Protein AF-A0A0A0LFM0-F1 (afdb_monomer)

Nearest PDB structures (foldseek):
  2xhe-assembly1_B  TM=7.757E-01  e=1.753E-02  Monosiga brevicollis
  7q83-assembly1_B  TM=8.274E-01  e=1.127E-01  Saccharomyces cerevisiae S288C
  7q83-assembly2_D  TM=6.931E-01  e=7.176E-02  Saccharomyces cerevisiae S288C
  5m4y-assembly3_E  TM=7.136E-01  e=1.192E-01  Saccharomyces cerevisiae S288C
  4ilo-assembly1_A  TM=5.643E-01  e=1.888E+00  Chlamydia trachomatis L2/434/Bu

Organism: Cucumis sativus (NCBI:txid3659)

Structure (mmCIF, N/CA/C/O backbone):
data_AF-A0A0A0LFM0-F1
#
_entry.id   AF-A0A0A0LFM0-F1
#
loop_
_atom_site.group_PDB
_atom_site.id
_atom_site.type_symbol
_atom_site.label_atom_id
_atom_site.label_alt_id
_atom_site.label_comp_id
_atom_site.label_asym_id
_atom_site.label_entity_id
_atom_site.label_seq_id
_atom_site.pdbx_PDB_ins_code
_atom_site.Cartn_x
_atom_site.Cartn_y
_atom_site.Cartn_z
_atom_site.occupancy
_atom_site.B_iso_or_equiv
_atom_site.auth_seq_id
_atom_site.auth_comp_id
_atom_site.auth_asym_id
_atom_site.auth_atom_id
_atom_site.pdbx_PDB_model_num
ATOM 1 N N . MET A 1 1 ? 13.643 50.999 -49.365 1.00 42.22 1 MET A N 1
ATOM 2 C CA . MET A 1 1 ? 13.015 49.680 -49.579 1.00 42.22 1 MET A CA 1
ATOM 3 C C . MET A 1 1 ? 14.108 48.779 -50.116 1.00 42.22 1 MET A C 1
ATOM 5 O O . MET A 1 1 ? 14.482 48.946 -51.264 1.00 42.22 1 MET A O 1
ATOM 9 N N . ASN A 1 2 ? 14.693 47.956 -49.247 1.00 47.06 2 ASN A N 1
ATOM 10 C CA . ASN A 1 2 ? 15.692 46.949 -49.600 1.00 47.06 2 ASN A CA 1
ATOM 11 C C . ASN A 1 2 ? 15.084 45.608 -49.195 1.00 47.06 2 ASN A C 1
ATOM 13 O O . ASN A 1 2 ? 14.757 45.432 -48.020 1.00 47.06 2 ASN A O 1
ATOM 17 N N . ASP A 1 3 ? 14.871 44.726 -50.167 1.00 53.75 3 ASP A N 1
ATOM 18 C CA . ASP A 1 3 ? 14.243 43.429 -49.939 1.00 53.75 3 ASP A CA 1
ATOM 19 C C . ASP A 1 3 ? 15.184 42.503 -49.166 1.00 53.75 3 ASP A C 1
ATOM 21 O O . ASP A 1 3 ? 16.324 42.250 -49.552 1.00 53.75 3 ASP A O 1
ATOM 25 N N . LEU A 1 4 ? 14.675 42.024 -48.033 1.00 56.47 4 LEU A N 1
ATOM 26 C CA . LEU A 1 4 ? 15.399 41.337 -46.966 1.00 56.47 4 LEU A CA 1
ATOM 27 C C . LEU A 1 4 ? 15.105 39.828 -46.987 1.00 56.47 4 LEU A C 1
ATOM 29 O O . LEU A 1 4 ? 14.937 39.220 -45.937 1.00 56.47 4 LEU A O 1
ATOM 33 N N . LEU A 1 5 ? 14.951 39.232 -48.176 1.00 53.97 5 LEU A N 1
ATOM 34 C CA . LEU A 1 5 ? 14.498 37.838 -48.334 1.00 53.97 5 LEU A CA 1
ATOM 35 C C . LEU A 1 5 ? 15.181 37.077 -49.483 1.00 53.97 5 LEU A C 1
ATOM 37 O O . LEU A 1 5 ? 14.628 36.102 -49.985 1.00 53.97 5 LEU A O 1
ATOM 41 N N . SER A 1 6 ? 16.376 37.493 -49.904 1.00 55.78 6 SER A N 1
ATOM 42 C CA . SER A 1 6 ? 17.053 36.871 -51.054 1.00 55.78 6 SER A CA 1
ATOM 43 C C . SER A 1 6 ? 18.221 35.959 -50.699 1.00 55.78 6 SER A C 1
ATOM 45 O O . SER A 1 6 ? 18.961 35.587 -51.603 1.00 55.78 6 SER A O 1
ATOM 47 N N . ASP A 1 7 ? 18.399 35.557 -49.438 1.00 52.72 7 ASP A N 1
ATOM 48 C CA . ASP A 1 7 ? 19.465 34.607 -49.133 1.00 52.72 7 ASP A CA 1
ATOM 49 C C . ASP A 1 7 ? 19.058 33.514 -48.141 1.00 52.72 7 ASP A C 1
ATOM 51 O O . ASP A 1 7 ? 18.536 33.775 -47.058 1.00 52.72 7 ASP A O 1
ATOM 55 N N . SER A 1 8 ? 19.387 32.288 -48.552 1.00 52.75 8 SER A N 1
ATOM 56 C CA . SER A 1 8 ? 19.564 31.095 -47.728 1.00 52.75 8 SER A CA 1
ATOM 57 C C . SER A 1 8 ? 18.331 30.290 -47.324 1.00 52.75 8 SER A C 1
ATOM 59 O O . SER A 1 8 ? 18.086 30.118 -46.141 1.00 52.75 8 SER A O 1
ATOM 61 N N . PHE A 1 9 ? 17.676 29.638 -48.294 1.00 44.28 9 PHE A N 1
ATOM 62 C CA . PHE A 1 9 ? 17.245 28.236 -48.132 1.00 44.28 9 PHE A CA 1
ATOM 63 C C . PHE A 1 9 ? 17.274 27.508 -49.485 1.00 44.28 9 PHE A C 1
ATOM 65 O O . PHE A 1 9 ? 16.246 27.313 -50.133 1.00 44.28 9 PHE A O 1
ATOM 72 N N . GLU A 1 10 ? 18.455 27.056 -49.914 1.00 44.34 10 GLU A N 1
ATOM 73 C CA . GLU A 1 10 ? 18.537 25.996 -50.922 1.00 44.34 10 GLU A CA 1
ATOM 74 C C . GLU A 1 10 ? 18.019 24.685 -50.311 1.00 44.34 10 GLU A C 1
ATOM 76 O O . GLU A 1 10 ? 18.756 23.887 -49.728 1.00 44.34 10 GLU A O 1
ATOM 81 N N . ILE A 1 11 ? 16.717 24.441 -50.451 1.00 46.72 11 ILE A N 1
ATOM 82 C CA . ILE A 1 11 ? 16.145 23.109 -50.272 1.00 46.72 11 ILE A CA 1
ATOM 83 C C . ILE A 1 11 ? 16.615 22.275 -51.465 1.00 46.72 11 ILE A C 1
ATOM 85 O O . ILE A 1 11 ? 16.020 22.310 -52.545 1.00 46.72 11 ILE A O 1
ATOM 89 N N . ARG A 1 12 ? 17.685 21.496 -51.275 1.00 39.56 12 ARG A N 1
ATOM 90 C CA . ARG A 1 12 ? 18.053 20.423 -52.204 1.00 39.56 12 ARG A CA 1
ATOM 91 C C . ARG A 1 12 ? 16.935 19.378 -52.234 1.00 39.56 12 ARG A C 1
ATOM 93 O O . ARG A 1 12 ? 16.911 18.444 -51.438 1.00 39.56 12 ARG A O 1
ATOM 100 N N . ARG A 1 13 ? 16.000 19.536 -53.178 1.00 47.75 13 ARG A N 1
ATOM 101 C CA . ARG A 1 13 ? 15.068 18.483 -53.599 1.00 47.75 13 ARG A CA 1
ATOM 102 C C . ARG A 1 13 ? 15.856 17.373 -54.290 1.00 47.75 13 ARG A C 1
ATOM 104 O O . ARG A 1 13 ? 16.126 17.438 -55.483 1.00 47.75 13 ARG A O 1
ATOM 111 N N . GLY A 1 14 ? 16.182 16.341 -53.526 1.00 38.34 14 GLY A N 1
ATOM 112 C CA . GLY A 1 14 ? 16.531 15.020 -54.031 1.00 38.34 14 GLY A CA 1
ATOM 113 C C . GLY A 1 14 ? 15.730 13.986 -53.253 1.00 38.34 14 GLY A C 1
ATOM 114 O O . GLY A 1 14 ? 16.155 13.553 -52.190 1.00 38.34 14 GLY A O 1
ATOM 115 N N . GLN A 1 15 ? 14.545 13.634 -53.750 1.00 46.03 15 GLN A N 1
ATOM 116 C CA . GLN A 1 15 ? 13.784 12.478 -53.270 1.00 46.03 15 GLN A CA 1
ATOM 117 C C . GLN A 1 15 ? 14.347 11.227 -53.969 1.00 46.03 15 GLN A C 1
ATOM 119 O O . GLN A 1 15 ? 14.710 11.307 -55.144 1.00 46.03 15 GLN A O 1
ATOM 124 N N . PRO A 1 16 ? 14.390 10.067 -53.296 1.00 43.12 16 PRO A N 1
ATOM 125 C CA . PRO A 1 16 ? 13.293 9.146 -53.559 1.00 43.12 16 PRO A CA 1
ATOM 126 C C . PRO A 1 16 ? 12.770 8.426 -52.309 1.00 43.12 16 PRO A C 1
ATOM 128 O O . PRO A 1 16 ? 13.485 8.164 -51.350 1.00 43.12 16 PRO A O 1
ATOM 131 N N . SER A 1 17 ? 11.479 8.110 -52.389 1.00 50.00 17 SER A N 1
ATOM 132 C CA . SER A 1 17 ? 10.785 6.964 -51.802 1.00 50.00 17 SER A CA 1
ATOM 133 C C . SER A 1 17 ? 11.264 6.403 -50.465 1.00 50.00 17 SER A C 1
ATOM 135 O O . SER A 1 17 ? 12.188 5.601 -50.370 1.00 50.00 17 SER A O 1
ATOM 137 N N . GLY A 1 18 ? 10.457 6.682 -49.454 1.00 44.19 18 GLY A N 1
ATOM 138 C CA . GLY A 1 18 ? 10.363 5.877 -48.253 1.00 44.19 18 GLY A CA 1
ATOM 139 C C . GLY A 1 18 ? 9.440 6.598 -47.304 1.00 44.19 18 GLY A C 1
ATOM 140 O O . GLY A 1 18 ? 9.886 7.521 -46.630 1.00 44.19 18 GLY A O 1
ATOM 141 N N . GLY A 1 19 ? 8.160 6.222 -47.291 1.00 46.72 19 GLY A N 1
ATOM 142 C CA . GLY A 1 19 ? 7.226 6.643 -46.255 1.00 46.72 19 GLY A CA 1
ATOM 143 C C . GLY A 1 19 ? 7.754 6.167 -44.908 1.00 46.72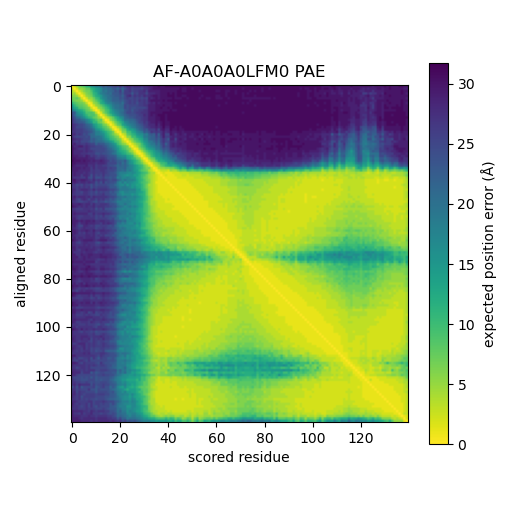 19 GLY A C 1
ATOM 144 O O . GLY A 1 19 ? 7.429 5.077 -44.453 1.00 46.72 19 GLY A O 1
ATOM 145 N N . ARG A 1 20 ? 8.643 6.952 -44.304 1.00 47.53 20 ARG A N 1
ATOM 146 C CA . ARG A 1 20 ? 8.952 6.844 -42.891 1.00 47.53 20 ARG A CA 1
ATOM 147 C C . ARG A 1 20 ? 7.870 7.638 -42.213 1.00 47.53 20 ARG A C 1
ATOM 149 O O . ARG A 1 20 ? 7.954 8.855 -42.089 1.00 47.53 20 ARG A O 1
ATOM 156 N N . ASP A 1 21 ? 6.819 6.906 -41.893 1.00 51.09 21 ASP A N 1
ATOM 157 C CA . ASP A 1 21 ? 5.872 7.318 -40.890 1.00 51.09 21 ASP A CA 1
ATOM 158 C C . ASP A 1 21 ? 6.663 7.738 -39.643 1.00 51.09 21 ASP A C 1
ATOM 160 O O . ASP A 1 21 ? 7.381 6.936 -39.045 1.00 51.09 21 ASP A O 1
ATOM 164 N N . ILE A 1 22 ? 6.611 9.029 -39.323 1.00 54.16 22 ILE A N 1
ATOM 165 C CA . ILE A 1 22 ? 7.256 9.592 -38.134 1.00 54.16 22 ILE A CA 1
ATOM 166 C C . ILE A 1 22 ? 6.541 9.083 -36.866 1.00 54.16 22 ILE A C 1
ATOM 168 O O . ILE A 1 22 ? 7.119 9.147 -35.781 1.00 54.16 22 ILE A O 1
ATOM 172 N N . GLU A 1 23 ? 5.335 8.507 -36.994 1.00 59.53 23 GLU A N 1
ATOM 173 C CA . GLU A 1 23 ? 4.622 7.845 -35.899 1.00 59.53 23 GLU A CA 1
ATOM 174 C C . GLU A 1 23 ? 5.169 6.440 -35.583 1.00 59.53 23 GLU A C 1
ATOM 176 O O . GLU A 1 23 ? 5.082 5.999 -34.433 1.00 59.53 23 GLU A O 1
ATOM 181 N N . LEU A 1 24 ? 5.826 5.758 -36.534 1.00 51.28 24 LEU A N 1
ATOM 182 C CA . LEU A 1 24 ? 6.567 4.522 -36.263 1.00 51.28 24 LEU A CA 1
ATOM 183 C C . LEU A 1 24 ? 8.008 4.853 -35.870 1.00 51.28 24 LEU A C 1
ATOM 185 O O . LEU A 1 24 ? 8.930 4.880 -36.690 1.00 51.28 24 LEU A O 1
ATOM 189 N N . GLY A 1 25 ? 8.198 5.088 -34.569 1.00 49.41 25 GLY A N 1
ATOM 190 C CA . GLY A 1 25 ? 9.514 5.199 -33.946 1.00 49.41 25 GLY A CA 1
ATOM 191 C C . GLY A 1 25 ? 10.465 4.128 -34.484 1.00 49.41 25 GLY A C 1
ATOM 192 O O . GLY A 1 25 ? 10.133 2.944 -34.497 1.00 49.41 25 GLY A O 1
ATOM 193 N N . ALA A 1 26 ? 11.621 4.580 -34.978 1.00 49.34 26 ALA A N 1
ATOM 194 C CA . ALA A 1 26 ? 12.621 3.770 -35.660 1.00 49.34 26 ALA A CA 1
ATOM 195 C C . ALA A 1 26 ? 12.772 2.382 -35.024 1.00 49.34 26 ALA A C 1
ATOM 197 O O . ALA A 1 26 ? 13.067 2.294 -33.834 1.00 49.34 26 ALA A O 1
ATOM 198 N N . ASN A 1 27 ? 12.571 1.342 -35.842 1.00 49.38 27 ASN A N 1
ATOM 199 C CA . ASN A 1 27 ? 12.743 -0.078 -35.537 1.00 49.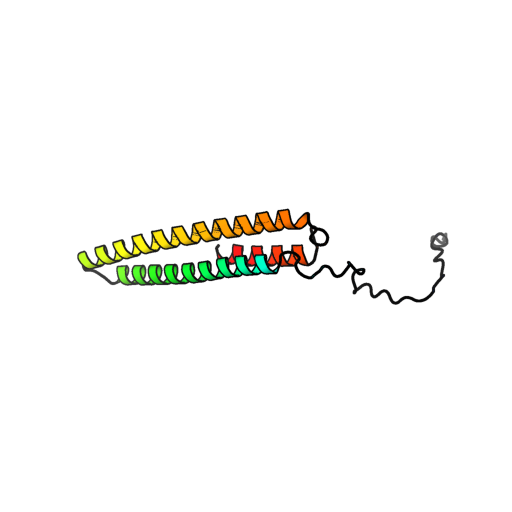38 27 ASN A CA 1
ATOM 200 C C . ASN A 1 27 ? 13.866 -0.328 -34.518 1.00 49.38 27 ASN A C 1
ATOM 202 O O . ASN A 1 27 ? 15.027 -0.527 -34.882 1.00 49.38 27 ASN A O 1
ATOM 206 N N . ALA A 1 28 ? 13.509 -0.342 -33.236 1.00 51.41 28 ALA A N 1
ATOM 207 C CA . ALA A 1 28 ? 14.313 -0.986 -32.221 1.00 51.41 28 ALA A CA 1
ATOM 208 C C . ALA A 1 28 ? 14.146 -2.494 -32.444 1.00 51.41 28 ALA A C 1
ATOM 210 O O . ALA A 1 28 ? 13.020 -2.944 -32.683 1.00 51.41 28 ALA A O 1
ATOM 211 N N . PRO A 1 29 ? 15.232 -3.282 -32.407 1.00 46.19 29 PRO A N 1
ATOM 212 C CA . PRO A 1 29 ? 15.129 -4.717 -32.580 1.00 46.19 29 PRO A CA 1
ATOM 213 C C . PRO A 1 29 ? 14.129 -5.257 -31.559 1.00 46.19 29 PRO A C 1
ATOM 215 O O . PRO A 1 29 ? 14.198 -4.945 -30.369 1.00 46.19 29 PRO A O 1
ATOM 218 N N . THR A 1 30 ? 13.180 -6.041 -32.060 1.00 50.25 30 THR A N 1
ATOM 219 C CA . THR A 1 30 ? 12.214 -6.849 -31.321 1.00 50.25 30 THR A CA 1
ATOM 220 C C . THR A 1 30 ? 12.940 -7.858 -30.427 1.00 50.25 30 THR A C 1
ATOM 222 O O . THR A 1 30 ? 12.939 -9.053 -30.679 1.00 50.25 30 THR A O 1
ATOM 225 N N . SER A 1 31 ? 13.536 -7.362 -29.347 1.00 48.66 31 SER A N 1
ATOM 226 C CA . SER A 1 31 ? 13.838 -8.104 -28.120 1.00 48.66 31 SER A CA 1
ATOM 227 C C . SER A 1 31 ? 12.909 -7.612 -27.006 1.00 48.66 31 SER A C 1
ATOM 229 O O . SER A 1 31 ? 13.290 -7.481 -25.848 1.00 48.66 31 SER A O 1
ATOM 231 N N . ALA A 1 32 ? 11.665 -7.293 -27.375 1.00 52.47 32 ALA A N 1
ATOM 232 C CA . ALA A 1 32 ? 10.628 -6.760 -26.495 1.00 52.47 32 ALA A CA 1
ATOM 233 C C . ALA A 1 32 ? 9.971 -7.828 -25.598 1.00 52.47 32 ALA A C 1
ATOM 235 O O . ALA A 1 32 ? 9.019 -7.513 -24.893 1.00 52.47 32 ALA A O 1
ATOM 236 N N . GLY A 1 33 ? 10.458 -9.074 -25.632 1.00 51.66 33 GLY A N 1
ATOM 237 C CA . GLY A 1 33 ? 9.786 -10.216 -25.012 1.00 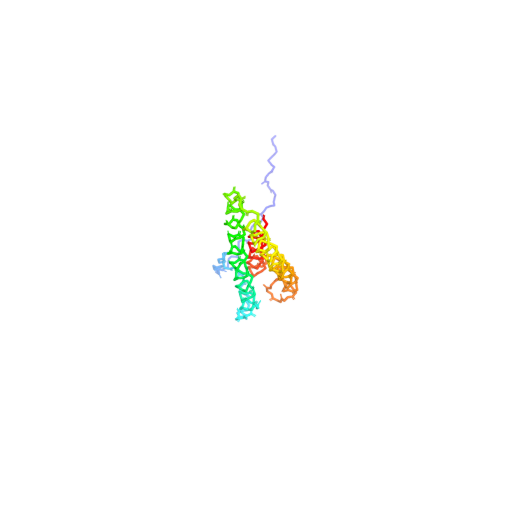51.66 33 GLY A CA 1
ATOM 238 C C . GLY A 1 33 ? 9.672 -10.133 -23.492 1.00 51.66 33 GLY A C 1
ATOM 239 O O . GLY A 1 33 ? 8.651 -10.538 -22.953 1.00 51.66 33 GLY A O 1
ATOM 240 N N . ASP A 1 34 ? 10.661 -9.562 -22.799 1.00 62.22 34 ASP A N 1
ATOM 241 C CA . ASP A 1 34 ? 10.538 -9.327 -21.360 1.00 62.22 34 ASP A CA 1
ATOM 242 C C . ASP A 1 34 ? 11.507 -8.241 -20.873 1.00 62.22 34 ASP A C 1
ATOM 244 O O . ASP A 1 34 ? 12.592 -8.504 -20.361 1.00 62.22 34 ASP A O 1
ATOM 248 N N . GLN A 1 35 ? 11.114 -6.971 -21.000 1.00 68.62 35 GLN A N 1
ATOM 249 C CA . GLN A 1 35 ? 11.826 -5.844 -20.372 1.00 68.62 35 GLN A CA 1
ATOM 250 C C . GLN A 1 35 ? 11.634 -5.816 -18.834 1.00 68.62 35 GLN A C 1
ATOM 252 O O . GLN A 1 35 ? 11.690 -4.759 -18.205 1.00 68.62 35 GLN A O 1
ATOM 257 N N . GLY A 1 36 ? 11.380 -6.974 -18.212 1.00 76.06 36 GLY A N 1
ATOM 258 C 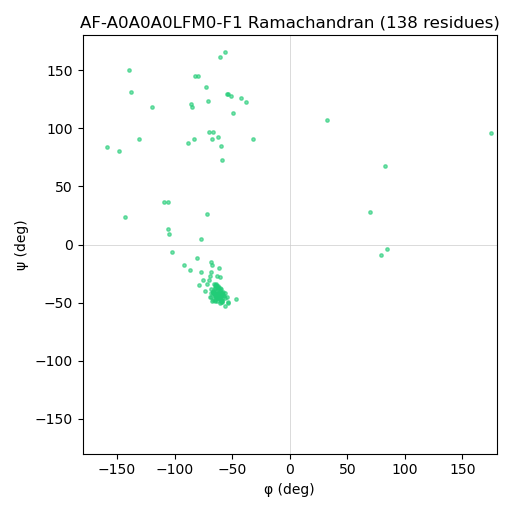CA . GLY A 1 36 ? 11.061 -7.121 -16.795 1.00 76.06 36 GLY A CA 1
ATOM 259 C C . GLY A 1 36 ? 9.685 -6.565 -16.431 1.00 76.06 36 GLY A C 1
ATOM 260 O O . GLY A 1 36 ? 9.496 -6.095 -15.306 1.00 76.06 36 GLY A O 1
ATOM 261 N N . MET A 1 37 ? 8.745 -6.550 -17.383 1.00 87.25 37 MET A N 1
ATOM 262 C CA . MET A 1 37 ? 7.376 -6.075 -17.142 1.00 87.25 37 MET A CA 1
ATOM 263 C C . MET A 1 37 ? 6.533 -7.125 -16.425 1.00 87.25 37 MET A C 1
ATOM 265 O O . MET A 1 37 ? 5.732 -6.766 -15.568 1.00 87.25 37 MET A O 1
ATOM 269 N N . GLY A 1 38 ? 6.742 -8.414 -16.712 1.00 89.25 38 GLY A N 1
ATOM 270 C CA . GLY A 1 38 ? 6.000 -9.482 -16.042 1.00 89.25 38 GLY A CA 1
ATOM 271 C C . GLY A 1 38 ? 6.205 -9.455 -14.526 1.00 89.25 38 GLY A C 1
ATOM 272 O O . GLY A 1 38 ? 5.242 -9.428 -13.762 1.00 89.25 38 GLY A O 1
ATOM 273 N N . ASP A 1 39 ? 7.459 -9.385 -14.082 1.00 90.06 39 ASP A N 1
ATOM 274 C CA . ASP A 1 39 ? 7.779 -9.333 -12.651 1.00 90.06 39 ASP A CA 1
ATOM 275 C C . ASP A 1 39 ? 7.388 -8.004 -12.000 1.00 90.06 39 ASP A C 1
ATOM 277 O O . ASP A 1 39 ? 6.992 -7.984 -10.835 1.00 90.06 39 ASP A O 1
ATOM 281 N N . PHE A 1 40 ? 7.425 -6.906 -12.758 1.00 92.94 40 PHE A N 1
ATOM 282 C CA . PHE A 1 40 ? 6.897 -5.622 -12.304 1.00 92.94 40 PHE A CA 1
ATOM 283 C C . PHE A 1 40 ? 5.404 -5.712 -11.986 1.00 92.94 40 PHE A C 1
ATOM 285 O O . PHE A 1 40 ? 4.995 -5.352 -10.885 1.00 92.94 40 PHE A O 1
ATOM 292 N N . PHE A 1 41 ? 4.596 -6.257 -12.901 1.00 93.94 41 PHE A N 1
ATOM 293 C CA . PHE A 1 41 ? 3.157 -6.392 -12.676 1.00 93.94 41 PHE A CA 1
ATOM 294 C C . PHE A 1 41 ? 2.824 -7.352 -11.535 1.00 93.94 41 PHE A C 1
ATOM 296 O O . PHE A 1 41 ? 1.898 -7.075 -10.779 1.00 93.94 41 PHE A O 1
ATOM 303 N N . LYS A 1 42 ? 3.600 -8.425 -11.333 1.00 94.88 42 LYS A N 1
ATOM 304 C CA . LYS A 1 42 ? 3.432 -9.294 -10.154 1.00 94.88 42 LYS A CA 1
ATOM 305 C C . LYS A 1 42 ? 3.621 -8.521 -8.846 1.00 94.88 42 LYS A C 1
ATOM 307 O O . LYS A 1 42 ? 2.821 -8.677 -7.929 1.00 94.88 42 LYS A O 1
ATOM 312 N N . LYS A 1 43 ? 4.650 -7.669 -8.762 1.00 94.31 43 LYS A N 1
ATOM 313 C CA . LYS A 1 43 ? 4.901 -6.832 -7.576 1.00 94.31 43 LYS A CA 1
ATOM 314 C C . LYS A 1 43 ? 3.807 -5.787 -7.372 1.00 94.31 43 LYS A C 1
ATOM 316 O O . LYS A 1 43 ? 3.369 -5.585 -6.246 1.00 94.31 43 LYS A O 1
ATOM 321 N N . VAL A 1 44 ? 3.334 -5.164 -8.452 1.00 95.06 44 VAL A N 1
ATOM 322 C CA . VAL A 1 44 ? 2.198 -4.228 -8.412 1.00 95.06 44 VAL A CA 1
ATOM 323 C C . VAL A 1 44 ? 0.942 -4.923 -7.880 1.00 95.06 44 VAL A C 1
ATOM 325 O O . VAL A 1 44 ? 0.338 -4.425 -6.938 1.00 95.06 44 VAL A O 1
ATOM 328 N N . GLN A 1 45 ? 0.605 -6.111 -8.386 1.00 95.50 45 GLN A N 1
ATOM 329 C CA . GLN A 1 45 ? -0.542 -6.884 -7.897 1.00 95.50 45 GLN A CA 1
ATOM 330 C C . GLN A 1 45 ? -0.397 -7.297 -6.426 1.00 95.50 45 GLN A C 1
ATOM 332 O O . GLN A 1 45 ? -1.380 -7.331 -5.686 1.00 95.50 45 GLN A O 1
ATOM 337 N N . GLU A 1 46 ? 0.818 -7.614 -5.973 1.00 95.19 46 GLU A N 1
ATOM 338 C CA . GLU A 1 46 ? 1.076 -7.888 -4.558 1.00 95.19 46 GLU A CA 1
ATOM 339 C C . GLU A 1 46 ? 0.808 -6.650 -3.689 1.00 95.19 46 GLU A C 1
ATOM 341 O O . GLU A 1 46 ? 0.140 -6.765 -2.661 1.00 95.19 46 GLU A O 1
ATOM 346 N N . ILE A 1 47 ? 1.266 -5.471 -4.121 1.00 95.12 47 ILE A N 1
ATOM 347 C CA . ILE A 1 47 ? 1.001 -4.179 -3.468 1.00 95.12 47 ILE A CA 1
ATOM 348 C C . ILE A 1 47 ? -0.507 -3.899 -3.424 1.00 95.12 47 ILE A C 1
ATOM 350 O O . ILE A 1 47 ? -1.041 -3.627 -2.350 1.00 95.12 47 ILE A O 1
ATOM 354 N N . GLU A 1 48 ? -1.210 -4.040 -4.548 1.00 94.56 48 GLU A N 1
ATOM 355 C CA . GLU A 1 48 ? -2.663 -3.837 -4.636 1.00 94.56 48 GLU A CA 1
ATOM 356 C C . GLU A 1 48 ? -3.428 -4.773 -3.692 1.00 94.56 48 GLU A C 1
ATOM 358 O O . GLU A 1 48 ? -4.302 -4.333 -2.947 1.00 94.56 48 GLU A O 1
ATOM 363 N N . LYS A 1 49 ? -3.043 -6.051 -3.622 1.00 95.50 49 LYS A N 1
ATOM 364 C CA . LYS A 1 49 ? -3.652 -7.016 -2.697 1.00 95.50 49 LYS A CA 1
ATOM 365 C C . LYS A 1 49 ? -3.454 -6.625 -1.230 1.00 95.50 49 LYS A C 1
ATOM 367 O O . LYS A 1 49 ? -4.344 -6.843 -0.403 1.00 95.50 49 LYS A O 1
ATOM 372 N N . GLN A 1 50 ? -2.290 -6.082 -0.876 1.00 94.31 50 GLN A N 1
ATOM 373 C CA . GLN A 1 50 ? -2.061 -5.583 0.481 1.00 94.31 50 GLN A CA 1
ATOM 374 C C . GLN A 1 50 ? -2.835 -4.290 0.754 1.00 94.31 50 GLN A C 1
ATOM 376 O O . GLN A 1 50 ? -3.333 -4.132 1.867 1.00 94.31 50 GLN A O 1
ATOM 381 N N . ASN A 1 51 ? -3.013 -3.419 -0.243 1.00 92.94 51 ASN A N 1
ATOM 382 C CA . ASN A 1 51 ? -3.881 -2.243 -0.133 1.00 92.94 51 ASN A CA 1
ATOM 383 C C . ASN A 1 51 ? -5.339 -2.644 0.111 1.00 92.94 51 ASN A C 1
ATOM 385 O O . ASN A 1 51 ? -5.961 -2.146 1.043 1.00 92.94 51 ASN A O 1
ATOM 389 N N . GLU A 1 52 ? -5.865 -3.635 -0.614 1.00 93.81 52 GLU A N 1
ATOM 390 C CA . GLU A 1 52 ? -7.205 -4.162 -0.332 1.00 93.81 52 GLU A CA 1
ATOM 391 C C . GLU A 1 52 ? -7.325 -4.720 1.092 1.00 93.81 52 GLU A C 1
ATOM 393 O O . GLU A 1 52 ? -8.367 -4.591 1.743 1.00 93.81 52 GLU A O 1
ATOM 398 N N . LYS A 1 53 ? -6.272 -5.378 1.593 1.00 94.00 53 LYS A N 1
ATOM 399 C CA . LYS A 1 53 ? -6.236 -5.855 2.980 1.00 94.00 53 LYS A CA 1
ATOM 400 C C . LYS A 1 53 ? -6.262 -4.675 3.957 1.00 94.00 53 LYS A C 1
ATOM 402 O O . LYS A 1 53 ? -7.000 -4.736 4.942 1.00 94.00 53 LYS A O 1
ATOM 407 N N . LEU A 1 54 ? -5.482 -3.630 3.686 1.00 93.75 54 LEU A N 1
ATOM 408 C CA . LEU A 1 54 ? -5.424 -2.411 4.486 1.00 93.75 54 LEU A CA 1
ATOM 409 C C . LEU A 1 54 ? -6.802 -1.740 4.563 1.00 93.75 54 LEU A C 1
ATOM 411 O O . LEU A 1 54 ? -7.281 -1.484 5.665 1.00 93.75 54 LEU A O 1
ATOM 415 N N . ASP A 1 55 ? -7.492 -1.580 3.432 1.00 92.88 55 ASP A N 1
ATOM 416 C CA . ASP A 1 55 ? -8.843 -1.008 3.367 1.00 92.88 55 ASP A CA 1
ATOM 417 C C . ASP A 1 55 ? -9.850 -1.786 4.220 1.00 92.88 55 ASP A C 1
ATOM 419 O O . ASP A 1 55 ? -10.685 -1.203 4.916 1.00 92.88 55 ASP A O 1
ATOM 423 N N . ARG A 1 56 ? -9.776 -3.122 4.203 1.00 94.06 56 ARG A N 1
ATOM 424 C CA . ARG A 1 56 ? -10.650 -3.972 5.027 1.00 94.06 56 ARG A CA 1
ATOM 425 C C . ARG A 1 56 ? -10.368 -3.805 6.517 1.00 94.06 56 ARG A C 1
ATOM 427 O O . ARG A 1 56 ? -11.311 -3.809 7.305 1.00 94.06 56 ARG A O 1
ATOM 434 N N . LEU A 1 57 ? -9.099 -3.691 6.912 1.00 93.38 57 LEU A N 1
ATOM 435 C CA . LEU A 1 57 ? -8.723 -3.457 8.309 1.00 93.38 57 LEU A CA 1
ATOM 436 C C . LEU A 1 57 ? -9.172 -2.070 8.777 1.00 93.38 57 LEU A C 1
ATOM 438 O O . LEU A 1 57 ? -9.730 -1.948 9.864 1.00 93.38 57 LEU A O 1
ATOM 442 N N . LEU A 1 58 ? -9.006 -1.047 7.935 1.00 92.69 58 LEU A N 1
ATOM 443 C CA . LEU A 1 58 ? -9.455 0.313 8.228 1.00 92.69 58 LEU A CA 1
ATOM 444 C C . LEU A 1 58 ? -10.972 0.384 8.417 1.00 92.69 58 LEU A C 1
ATOM 446 O O . LEU A 1 58 ? -11.425 0.979 9.391 1.00 92.69 58 LEU A O 1
ATOM 450 N N . ARG A 1 59 ? -11.758 -0.283 7.559 1.00 94.06 59 ARG A N 1
ATOM 451 C CA . ARG A 1 59 ? -13.221 -0.367 7.732 1.00 94.06 59 ARG A CA 1
ATOM 452 C C . ARG A 1 59 ? -13.605 -1.042 9.048 1.00 94.06 59 ARG A C 1
ATOM 454 O O . ARG A 1 59 ? -14.392 -0.489 9.801 1.00 94.06 59 ARG A O 1
ATOM 461 N N . LYS A 1 60 ? -12.986 -2.178 9.391 1.00 92.50 60 LYS A N 1
ATOM 462 C CA . LYS A 1 60 ? -13.238 -2.863 10.677 1.00 92.50 60 LYS A CA 1
ATOM 463 C C . LYS A 1 60 ? -12.898 -1.998 11.892 1.00 92.50 60 LYS A C 1
ATOM 465 O O . LYS A 1 60 ? -13.615 -2.031 12.894 1.00 92.50 60 LYS A O 1
ATOM 470 N N . LEU A 1 61 ? -11.806 -1.239 11.806 1.00 93.38 61 LEU A N 1
ATOM 471 C CA . LEU A 1 61 ? -11.400 -0.309 12.853 1.00 93.38 61 LEU A CA 1
ATOM 472 C C . LEU A 1 61 ? -12.410 0.840 12.991 1.00 93.38 61 LEU A C 1
ATOM 474 O O . LEU A 1 61 ? -12.764 1.200 14.112 1.00 93.38 61 LEU A O 1
ATOM 478 N N . GLN A 1 62 ? -12.905 1.378 11.871 1.00 93.38 62 GLN A N 1
ATOM 479 C CA . GLN A 1 62 ? -13.965 2.392 11.849 1.00 93.38 62 GLN A CA 1
ATOM 480 C C . GLN A 1 62 ? -15.270 1.863 12.456 1.00 93.38 62 GLN A C 1
ATOM 482 O O . GLN A 1 62 ? -15.838 2.527 13.321 1.00 93.38 62 GLN A O 1
ATOM 487 N N . ASP A 1 63 ? -15.693 0.654 12.085 1.00 92.38 63 ASP A N 1
ATOM 488 C CA . ASP A 1 63 ? -16.890 0.007 12.633 1.00 92.38 63 ASP A CA 1
ATOM 489 C C . ASP A 1 63 ? -16.764 -0.196 14.152 1.00 92.38 63 ASP A C 1
ATOM 491 O O . ASP A 1 63 ? -17.671 0.144 14.911 1.00 92.38 63 ASP A O 1
ATOM 495 N N . SER A 1 64 ? -15.606 -0.685 14.615 1.00 90.50 64 SER A N 1
ATOM 496 C CA . SER A 1 64 ? -15.329 -0.884 16.046 1.00 90.50 64 SER A CA 1
ATOM 497 C C . SER A 1 64 ? -15.303 0.441 16.816 1.00 90.50 64 SER A C 1
ATOM 499 O O . SER A 1 64 ? -15.768 0.519 17.953 1.00 90.50 64 SER A O 1
ATOM 501 N N . HIS A 1 65 ? -14.780 1.503 16.203 1.00 91.00 65 HIS A N 1
ATOM 502 C CA . HIS A 1 65 ? -14.805 2.840 16.785 1.00 91.00 65 HIS A CA 1
ATOM 503 C C . HIS A 1 65 ? -16.235 3.381 16.893 1.00 91.00 65 HIS A C 1
ATOM 505 O O . HIS A 1 65 ? -16.586 3.958 17.922 1.00 91.00 65 HIS A O 1
ATOM 511 N N . GLU A 1 66 ? -17.076 3.174 15.881 1.00 91.62 66 GLU A N 1
ATOM 512 C CA . GLU A 1 66 ? -18.477 3.594 15.933 1.00 91.62 66 GLU A CA 1
ATOM 513 C C . GLU A 1 66 ? -19.265 2.804 16.990 1.00 91.62 66 GLU A C 1
ATOM 515 O O . GLU A 1 66 ? -19.990 3.397 17.787 1.00 91.62 66 GLU A O 1
ATOM 520 N N . GLU A 1 67 ? -19.034 1.489 17.098 1.00 88.31 67 GLU A N 1
ATOM 521 C CA . GLU A 1 67 ? -19.582 0.652 18.175 1.00 88.31 67 GLU A CA 1
ATOM 522 C C . GLU A 1 67 ? -19.182 1.194 19.558 1.00 88.31 67 GLU A C 1
ATOM 524 O O . GLU A 1 67 ? -20.014 1.288 20.466 1.00 88.31 67 GLU A O 1
ATOM 529 N N . SER A 1 68 ? -17.926 1.629 19.714 1.00 88.50 68 SER A N 1
ATOM 530 C CA . SER A 1 68 ? -17.423 2.175 20.980 1.00 88.50 68 SER A CA 1
ATOM 531 C C . SER A 1 68 ? -18.177 3.423 21.456 1.00 88.50 68 SER A C 1
ATOM 533 O O . SER A 1 68 ? -18.273 3.641 22.664 1.00 88.50 68 SER A O 1
ATOM 535 N N . LYS A 1 69 ? -18.750 4.215 20.536 1.00 89.50 69 LYS A N 1
ATOM 536 C CA . LYS A 1 69 ? -19.526 5.422 20.867 1.00 89.50 69 LYS A CA 1
ATOM 537 C C . LYS A 1 69 ? -20.914 5.098 21.418 1.00 89.50 69 LYS A C 1
ATOM 539 O O . LYS A 1 69 ? -21.443 5.867 22.215 1.00 89.50 69 LYS A O 1
ATOM 544 N N . ALA A 1 70 ? -21.508 3.983 20.994 1.00 86.88 70 ALA A N 1
ATOM 545 C CA . ALA A 1 70 ? -22.848 3.568 21.412 1.00 86.88 70 ALA A CA 1
ATOM 546 C C . ALA A 1 70 ? -22.842 2.752 22.720 1.00 86.88 70 ALA A C 1
ATOM 548 O O . ALA A 1 70 ? -23.855 2.666 23.418 1.00 86.88 70 ALA A O 1
ATOM 549 N N . VAL A 1 71 ? -21.710 2.136 23.068 1.00 86.31 71 VAL A N 1
ATOM 550 C CA . VAL A 1 71 ? -21.592 1.255 24.233 1.00 86.31 71 VAL A CA 1
ATOM 551 C C . VAL A 1 71 ? -21.296 2.045 25.510 1.00 86.31 71 VAL A C 1
ATOM 553 O O . VAL A 1 71 ? -20.252 2.667 25.654 1.00 86.31 71 VAL A O 1
ATOM 556 N N . THR A 1 72 ? -22.180 1.927 26.503 1.00 84.75 72 THR A N 1
ATOM 557 C CA . THR A 1 72 ? -22.042 2.576 27.824 1.00 84.75 72 THR A CA 1
ATOM 558 C C . THR A 1 72 ? -21.566 1.630 28.932 1.00 84.75 72 THR A C 1
ATOM 560 O O . THR A 1 72 ? -21.285 2.053 30.053 1.00 84.75 72 THR A O 1
ATOM 563 N N . LYS A 1 73 ? -21.460 0.323 28.646 1.00 91.50 73 LYS A N 1
ATOM 564 C CA . LYS A 1 73 ? -21.014 -0.687 29.617 1.00 91.50 73 LYS A CA 1
ATOM 565 C C . LYS A 1 73 ? -19.486 -0.773 29.643 1.00 91.50 73 LYS A C 1
ATOM 567 O O . LYS A 1 73 ? -18.874 -1.215 28.673 1.00 91.50 73 LYS A O 1
ATOM 572 N N . ALA A 1 74 ? -18.885 -0.474 30.795 1.00 87.25 74 ALA A N 1
ATOM 573 C CA . ALA A 1 74 ? -17.435 -0.524 31.018 1.00 87.25 74 ALA A CA 1
ATOM 574 C C . ALA A 1 74 ? -16.714 -1.803 30.514 1.00 87.25 74 ALA A C 1
ATOM 576 O O . ALA A 1 74 ? -15.691 -1.667 29.838 1.00 87.25 74 ALA A O 1
ATOM 577 N N . PRO A 1 75 ? -17.199 -3.043 30.766 1.00 88.25 75 PRO A N 1
ATOM 578 C CA . PRO A 1 75 ? -16.518 -4.241 30.261 1.00 88.25 75 PRO A CA 1
ATOM 579 C C . PRO A 1 75 ? -16.540 -4.342 28.729 1.00 88.25 75 PRO A C 1
ATOM 581 O O . PRO A 1 75 ? -15.564 -4.792 28.132 1.00 88.25 75 PRO A O 1
ATOM 584 N N . ALA A 1 76 ? -17.616 -3.881 28.089 1.00 86.00 76 ALA A N 1
ATOM 585 C CA . ALA A 1 76 ? -17.741 -3.889 26.636 1.00 86.00 76 ALA A CA 1
ATOM 586 C C . ALA A 1 76 ? -16.850 -2.811 25.990 1.00 86.00 76 ALA A C 1
ATOM 588 O O . ALA A 1 76 ? -16.147 -3.112 25.030 1.00 86.00 76 ALA A O 1
ATOM 589 N N . MET A 1 77 ? -16.753 -1.611 26.581 1.00 88.94 77 MET A N 1
ATOM 590 C CA . MET A 1 77 ? -15.802 -0.582 26.126 1.00 88.94 77 MET A CA 1
ATOM 591 C C . MET A 1 77 ? -14.348 -1.075 26.181 1.00 88.94 77 MET A C 1
ATOM 593 O O . MET A 1 77 ? -13.577 -0.846 25.250 1.00 88.94 77 MET A O 1
ATOM 597 N N . LYS A 1 78 ? -13.964 -1.798 27.247 1.00 90.69 78 LYS A N 1
ATOM 598 C CA . LYS A 1 78 ? -12.617 -2.381 27.367 1.00 90.69 78 LYS A CA 1
ATOM 599 C C . LYS A 1 78 ? -12.347 -3.428 26.281 1.00 90.69 78 LYS A C 1
ATOM 601 O O . LYS A 1 78 ? -11.257 -3.435 25.715 1.00 90.69 78 LYS A O 1
ATOM 606 N N . ALA A 1 79 ? -13.321 -4.288 25.984 1.00 90.75 79 ALA A N 1
ATOM 607 C CA . ALA A 1 79 ? -13.196 -5.297 24.933 1.00 90.75 79 ALA A CA 1
ATOM 608 C C . ALA A 1 79 ? -13.052 -4.662 23.538 1.00 90.75 79 ALA A C 1
ATOM 610 O O . ALA A 1 79 ? -12.191 -5.081 22.764 1.00 90.75 79 ALA A O 1
ATOM 611 N N . ILE A 1 80 ? -13.837 -3.620 23.243 1.00 89.81 80 ILE A N 1
ATOM 612 C CA . ILE A 1 80 ? -13.749 -2.873 21.981 1.00 89.81 80 ILE A CA 1
ATOM 613 C C . ILE A 1 80 ? -12.384 -2.194 21.855 1.00 89.81 80 ILE A C 1
ATOM 615 O O . ILE A 1 80 ? -11.718 -2.357 20.836 1.00 89.81 80 ILE A O 1
ATOM 619 N N . LYS A 1 81 ? -11.904 -1.528 22.914 1.00 90.88 81 LYS A N 1
ATOM 620 C CA . LYS A 1 81 ? -10.572 -0.907 22.926 1.00 90.88 81 LYS A CA 1
ATOM 621 C C . LYS A 1 81 ? -9.463 -1.918 22.611 1.00 90.88 81 LYS A C 1
ATOM 623 O O . LYS A 1 81 ? -8.616 -1.648 21.769 1.00 90.88 81 LYS A O 1
ATOM 628 N N . GLN A 1 82 ? -9.497 -3.099 23.230 1.00 92.81 82 GLN A N 1
ATOM 629 C CA . GLN A 1 82 ? -8.513 -4.156 22.965 1.00 92.81 82 GLN A CA 1
ATOM 630 C C . GLN A 1 82 ? -8.571 -4.686 21.526 1.00 92.81 82 GLN A C 1
ATOM 632 O O . GLN A 1 82 ? -7.541 -5.074 20.977 1.00 92.81 82 GLN A O 1
ATOM 637 N N . ARG A 1 83 ? -9.761 -4.741 20.912 1.00 91.81 83 ARG A N 1
ATOM 638 C CA . ARG A 1 83 ? -9.902 -5.096 19.49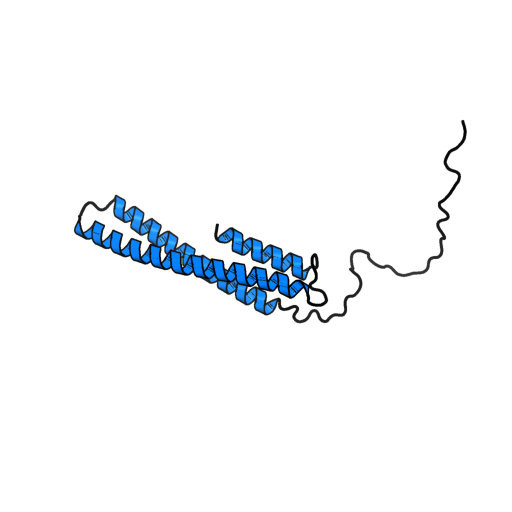3 1.00 91.81 83 ARG A CA 1
ATOM 639 C C . ARG A 1 83 ? -9.297 -4.011 18.603 1.00 91.81 83 ARG A C 1
ATOM 641 O O . ARG A 1 83 ? -8.470 -4.333 17.759 1.00 91.81 83 ARG A O 1
ATOM 648 N N . MET A 1 84 ? -9.634 -2.747 18.858 1.00 93.44 84 MET A N 1
ATOM 649 C CA . MET A 1 84 ? -9.098 -1.611 18.107 1.00 93.44 84 MET A CA 1
ATOM 650 C C . MET A 1 84 ? -7.570 -1.526 18.190 1.00 93.44 84 MET A C 1
ATOM 652 O O . MET A 1 84 ? -6.931 -1.288 17.174 1.00 93.44 84 MET A O 1
ATOM 656 N N . GLU A 1 85 ? -6.971 -1.756 19.363 1.00 93.75 85 GLU A N 1
ATOM 657 C CA . GLU A 1 85 ? -5.507 -1.779 19.524 1.00 93.75 85 GLU A CA 1
ATOM 658 C C . GLU A 1 85 ? -4.853 -2.828 18.606 1.00 93.75 85 GLU A C 1
ATOM 660 O O . GLU A 1 85 ? -3.883 -2.525 17.912 1.00 93.75 85 GLU A O 1
ATOM 665 N N . LYS A 1 86 ? -5.429 -4.035 18.520 1.00 94.06 86 LYS A N 1
ATOM 666 C CA . LYS A 1 86 ? -4.943 -5.086 17.609 1.00 94.06 86 LYS A CA 1
ATOM 667 C C . LYS A 1 86 ? -5.102 -4.703 16.139 1.00 94.06 86 LYS A C 1
ATOM 669 O O . LYS A 1 86 ? -4.189 -4.946 15.351 1.00 94.06 86 LYS A O 1
ATOM 674 N N . ASP A 1 87 ? -6.240 -4.116 15.777 1.00 91.75 87 ASP A N 1
ATOM 675 C CA . ASP A 1 87 ? -6.511 -3.691 14.403 1.00 91.75 87 ASP A CA 1
ATOM 676 C C . ASP A 1 87 ? -5.549 -2.566 13.980 1.00 91.75 87 ASP A C 1
ATOM 678 O O . ASP A 1 87 ? -4.994 -2.614 12.884 1.00 91.75 87 ASP A O 1
ATOM 682 N N . VAL A 1 88 ? -5.263 -1.603 14.867 1.00 94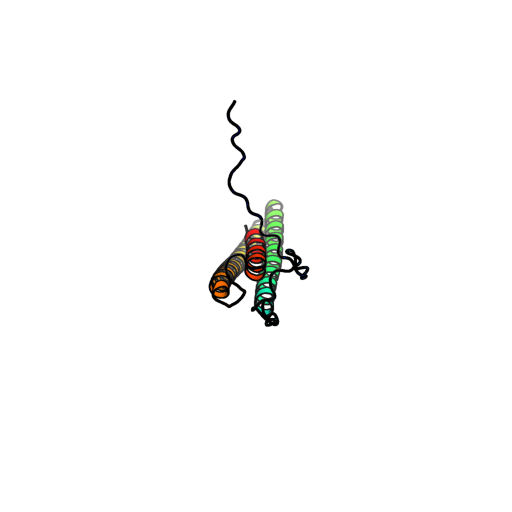.31 88 VAL A N 1
ATOM 683 C CA . VAL A 1 88 ? -4.266 -0.537 14.644 1.00 94.31 88 VAL A CA 1
ATOM 684 C C . VAL A 1 88 ? -2.866 -1.117 14.437 1.00 94.31 88 VAL A C 1
ATOM 686 O O . VAL A 1 88 ? -2.163 -0.714 13.505 1.00 94.31 88 VAL A O 1
ATOM 689 N N . ASP A 1 89 ? -2.460 -2.088 15.256 1.00 95.00 89 ASP A N 1
ATOM 690 C CA . ASP A 1 89 ? -1.171 -2.764 15.096 1.00 95.00 89 ASP A CA 1
ATOM 691 C C . ASP A 1 89 ? -1.067 -3.488 13.747 1.00 95.00 89 ASP A C 1
ATOM 693 O O . ASP A 1 89 ? -0.011 -3.463 13.102 1.00 95.00 89 ASP A O 1
ATOM 697 N N . GLU A 1 90 ? -2.144 -4.141 13.301 1.00 94.31 90 GLU A N 1
ATOM 698 C CA . GLU A 1 90 ? -2.174 -4.831 12.011 1.00 94.31 90 GLU A CA 1
ATOM 699 C C . GLU A 1 90 ? -2.143 -3.847 10.833 1.00 94.31 90 GLU A C 1
ATOM 701 O O . GLU A 1 90 ? -1.328 -4.026 9.923 1.00 94.31 90 GLU A O 1
ATOM 706 N N . VAL A 1 91 ? -2.939 -2.773 10.883 1.00 94.56 91 VAL A N 1
ATOM 707 C CA . VAL A 1 91 ? -2.909 -1.663 9.913 1.00 94.56 91 VAL A CA 1
ATOM 708 C C . VAL A 1 91 ? -1.491 -1.113 9.786 1.00 94.56 91 VAL A C 1
ATOM 710 O O . VAL A 1 91 ? -0.959 -1.021 8.681 1.00 94.56 91 VAL A O 1
ATOM 713 N N . GLY A 1 92 ? -0.828 -0.824 10.910 1.00 93.94 92 GLY A N 1
ATOM 714 C CA . GLY A 1 92 ? 0.535 -0.298 10.913 1.00 93.94 92 GLY A CA 1
ATOM 715 C C . GLY A 1 92 ? 1.559 -1.258 10.299 1.00 93.94 92 GLY A C 1
ATOM 716 O O . GLY A 1 92 ? 2.486 -0.819 9.615 1.00 93.94 92 GLY A O 1
ATOM 717 N N . LYS A 1 93 ? 1.408 -2.573 10.510 1.00 95.44 93 LYS A N 1
ATOM 718 C CA . LYS A 1 93 ? 2.277 -3.591 9.892 1.00 95.44 93 LYS A CA 1
ATOM 719 C C . LYS A 1 93 ? 2.092 -3.643 8.378 1.00 95.44 93 LYS A C 1
ATOM 721 O O . LYS A 1 93 ? 3.090 -3.623 7.660 1.00 95.44 93 LYS A O 1
ATOM 726 N N . VAL A 1 94 ? 0.845 -3.687 7.909 1.00 93.69 94 VAL A N 1
ATOM 727 C CA . VAL A 1 94 ? 0.536 -3.737 6.474 1.00 93.69 94 VAL A CA 1
ATOM 728 C C . VAL A 1 94 ? 0.996 -2.448 5.796 1.00 93.69 94 VAL A C 1
ATOM 730 O O . VAL A 1 94 ? 1.759 -2.521 4.842 1.00 93.69 94 VAL A O 1
ATOM 733 N N . ALA A 1 95 ? 0.661 -1.276 6.337 1.00 93.44 95 ALA A N 1
ATOM 734 C CA . ALA A 1 95 ? 1.058 0.011 5.763 1.00 93.44 95 ALA A CA 1
ATOM 735 C C . ALA A 1 95 ? 2.584 0.150 5.610 1.00 93.44 95 ALA A C 1
ATOM 737 O O . ALA A 1 95 ? 3.071 0.552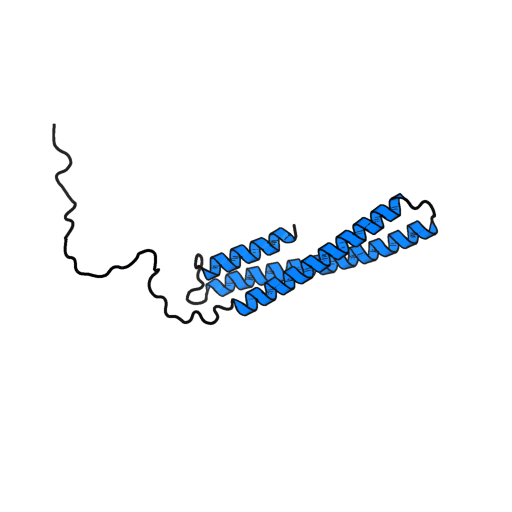 4.553 1.00 93.44 95 ALA A O 1
ATOM 738 N N . ARG A 1 96 ? 3.364 -0.242 6.632 1.00 95.06 96 ARG A N 1
ATOM 739 C CA . ARG A 1 96 ? 4.836 -0.247 6.537 1.00 95.06 96 ARG A CA 1
ATOM 740 C C . ARG A 1 96 ? 5.340 -1.211 5.467 1.00 95.06 96 ARG A C 1
ATOM 742 O O . ARG A 1 96 ? 6.237 -0.845 4.716 1.00 95.06 96 ARG A O 1
ATOM 749 N N . TYR A 1 97 ? 4.763 -2.410 5.391 1.00 94.25 97 TYR A N 1
ATOM 750 C CA . TYR A 1 97 ? 5.116 -3.385 4.363 1.00 94.25 97 TYR A CA 1
ATOM 751 C C . TYR A 1 97 ? 4.873 -2.823 2.957 1.00 94.25 97 TYR A C 1
ATOM 753 O O . TYR A 1 97 ? 5.774 -2.873 2.119 1.00 94.25 97 TYR A O 1
ATOM 761 N N . VAL A 1 98 ? 3.696 -2.239 2.711 1.00 94.62 98 VAL A N 1
ATOM 762 C CA . VAL A 1 98 ? 3.376 -1.678 1.395 1.00 94.62 98 VAL A CA 1
ATOM 763 C C . VAL A 1 98 ? 4.304 -0.514 1.056 1.00 94.62 98 VAL A C 1
ATOM 765 O O . VAL A 1 98 ? 4.859 -0.487 -0.040 1.00 94.62 98 VAL A O 1
ATOM 768 N N . LYS A 1 99 ? 4.563 0.391 2.008 1.00 94.38 99 LYS A N 1
ATOM 769 C CA . LYS A 1 99 ? 5.520 1.489 1.820 1.00 94.38 99 LYS A CA 1
ATOM 770 C C . LYS A 1 99 ? 6.888 0.975 1.361 1.00 94.38 99 LYS A C 1
ATOM 772 O O . LYS A 1 99 ? 7.412 1.446 0.356 1.00 94.38 99 LYS A O 1
ATOM 777 N N . THR A 1 100 ? 7.441 -0.025 2.049 1.00 95.31 100 THR A N 1
ATOM 778 C CA . THR A 1 100 ? 8.729 -0.624 1.670 1.00 95.31 100 THR A CA 1
ATOM 779 C C . THR A 1 100 ? 8.685 -1.243 0.271 1.00 95.31 100 THR A C 1
ATOM 781 O O . THR A 1 100 ? 9.656 -1.125 -0.473 1.00 95.31 100 THR A O 1
ATOM 784 N N . LYS A 1 101 ? 7.567 -1.869 -0.118 1.00 94.62 101 LYS A N 1
ATOM 785 C CA . LYS A 1 101 ? 7.403 -2.443 -1.460 1.00 94.62 101 LYS A CA 1
ATOM 786 C C . LYS A 1 101 ? 7.321 -1.395 -2.563 1.00 94.62 101 LYS A C 1
ATOM 788 O O . LYS A 1 101 ? 7.912 -1.600 -3.619 1.00 94.62 101 LYS A O 1
ATOM 793 N N . VAL A 1 102 ? 6.661 -0.267 -2.317 1.00 94.62 102 VAL A N 1
ATOM 794 C CA . VAL A 1 102 ? 6.638 0.861 -3.259 1.00 94.62 102 VAL A CA 1
ATOM 795 C C . VAL A 1 102 ? 8.041 1.458 -3.426 1.00 94.62 102 VAL A C 1
ATOM 797 O O . VAL A 1 102 ? 8.490 1.646 -4.553 1.00 94.62 102 VAL A O 1
ATOM 800 N N . GLU A 1 103 ? 8.783 1.662 -2.334 1.00 94.56 103 GLU A N 1
ATOM 801 C CA . GLU A 1 103 ? 10.173 2.150 -2.385 1.00 94.56 103 GLU A CA 1
ATOM 802 C C . GLU A 1 103 ? 11.118 1.174 -3.115 1.00 94.56 103 GLU A C 1
ATOM 804 O O . GLU A 1 103 ? 12.033 1.588 -3.832 1.00 94.56 103 GLU A O 1
ATOM 809 N N . GLU A 1 104 ? 10.915 -0.136 -2.940 1.00 94.31 104 GLU A N 1
ATOM 810 C CA . GLU A 1 104 ? 11.626 -1.182 -3.683 1.00 94.31 104 GLU A CA 1
ATOM 811 C C . GLU A 1 104 ? 11.313 -1.101 -5.185 1.00 94.31 104 GLU A C 1
ATOM 813 O O . GLU A 1 104 ? 12.234 -1.112 -6.005 1.00 94.31 104 GLU A O 1
ATOM 818 N N . LEU A 1 105 ? 10.036 -0.933 -5.540 1.00 94.12 105 LEU A N 1
ATOM 819 C CA . LEU A 1 105 ? 9.577 -0.796 -6.920 1.00 94.12 105 LEU A CA 1
ATOM 820 C C . LEU A 1 105 ? 10.179 0.441 -7.609 1.00 94.12 105 LEU A C 1
ATOM 822 O O . LEU A 1 105 ? 10.636 0.351 -8.750 1.00 94.12 105 LEU A O 1
ATOM 826 N N . ASP A 1 106 ? 10.251 1.575 -6.908 1.00 93.25 106 ASP A N 1
ATOM 827 C CA . ASP A 1 106 ? 10.896 2.796 -7.405 1.00 93.25 106 ASP A CA 1
ATOM 828 C C . ASP A 1 106 ? 12.397 2.605 -7.639 1.00 93.25 106 ASP A C 1
ATOM 830 O O . ASP A 1 106 ? 12.936 3.010 -8.676 1.00 93.25 106 ASP A O 1
ATOM 834 N N . ARG A 1 107 ? 13.087 1.930 -6.714 1.00 94.38 107 ARG A N 1
ATOM 835 C CA . ARG A 1 107 ? 14.510 1.604 -6.875 1.00 94.38 107 ARG A CA 1
ATOM 836 C C . ARG A 1 107 ? 14.739 0.717 -8.097 1.00 94.38 107 ARG A C 1
ATOM 838 O O . ARG A 1 107 ? 15.661 0.960 -8.874 1.00 94.38 107 ARG A O 1
ATOM 845 N N . GLU A 1 108 ? 13.879 -0.274 -8.304 1.00 92.12 108 GLU A N 1
ATOM 846 C CA . GLU A 1 108 ? 13.932 -1.147 -9.477 1.00 92.12 108 GLU A CA 1
ATOM 847 C C . GLU A 1 108 ? 13.654 -0.401 -10.777 1.00 92.12 108 GLU A C 1
ATOM 849 O O . GLU A 1 108 ? 14.305 -0.680 -11.782 1.00 92.12 108 GLU A O 1
ATOM 854 N N . ASN A 1 109 ? 12.738 0.569 -10.771 1.00 92.06 109 ASN A N 1
ATOM 855 C CA . ASN A 1 109 ? 12.494 1.427 -11.927 1.00 92.06 109 ASN A CA 1
ATOM 856 C C . ASN A 1 109 ? 13.751 2.219 -12.304 1.00 92.06 109 ASN A C 1
ATOM 858 O O . ASN A 1 109 ? 14.107 2.270 -13.483 1.00 92.06 109 ASN A O 1
ATOM 862 N N . LEU A 1 110 ? 14.473 2.765 -11.319 1.00 90.56 110 LEU A N 1
ATOM 863 C CA . LEU A 1 110 ? 15.749 3.448 -11.552 1.00 90.56 110 LEU A CA 1
ATOM 864 C C . LEU A 1 110 ? 16.813 2.504 -12.124 1.00 90.56 110 LEU A C 1
ATOM 866 O O . LEU A 1 110 ? 17.480 2.862 -13.095 1.00 90.56 110 LEU A O 1
ATOM 870 N N . SER A 1 111 ? 16.952 1.294 -11.578 1.00 90.25 111 SER A N 1
ATOM 871 C CA . SER A 1 111 ? 17.877 0.286 -12.113 1.00 90.25 111 SER A CA 1
ATOM 872 C C . SER A 1 111 ? 17.489 -0.171 -13.522 1.00 90.25 111 SER A C 1
ATOM 874 O O . SER A 1 111 ? 18.361 -0.390 -14.364 1.00 90.25 111 SER A O 1
ATOM 876 N N . ASN A 1 112 ? 16.190 -0.267 -13.819 1.00 88.50 112 ASN A N 1
ATOM 877 C CA . ASN A 1 112 ? 15.694 -0.680 -15.129 1.00 88.50 112 ASN A CA 1
ATOM 878 C C . ASN A 1 112 ? 16.099 0.302 -16.239 1.00 88.50 112 ASN A C 1
ATOM 880 O O . ASN A 1 112 ? 16.301 -0.129 -17.371 1.00 88.50 112 ASN A O 1
ATOM 884 N N . ARG A 1 113 ? 16.317 1.587 -15.918 1.00 89.81 113 ARG A N 1
ATOM 885 C CA . ARG A 1 113 ? 16.782 2.604 -16.882 1.00 89.81 113 ARG A CA 1
ATOM 886 C C . ARG A 1 113 ? 18.144 2.318 -17.501 1.00 89.81 113 ARG A C 1
ATOM 888 O O . ARG A 1 113 ? 18.441 2.865 -18.557 1.00 89.81 113 ARG A O 1
ATOM 895 N N . GLN A 1 114 ? 18.957 1.477 -16.865 1.00 87.56 114 GLN A N 1
ATOM 896 C CA . GLN A 1 114 ? 20.270 1.094 -17.387 1.00 87.56 114 GLN A CA 1
ATOM 897 C C . GLN A 1 114 ? 20.188 0.004 -18.464 1.00 87.56 114 GLN A C 1
ATOM 899 O O . GLN A 1 114 ? 21.176 -0.265 -19.146 1.00 87.56 114 GLN A O 1
ATOM 904 N N . LYS A 1 115 ? 19.025 -0.638 -18.640 1.00 85.88 115 LYS A N 1
ATOM 905 C CA . LYS A 1 115 ? 18.831 -1.653 -19.679 1.00 85.88 115 LYS A CA 1
ATOM 906 C C . LYS A 1 115 ? 18.592 -0.997 -21.039 1.00 85.88 115 LYS A C 1
ATOM 908 O O . LYS A 1 115 ? 17.920 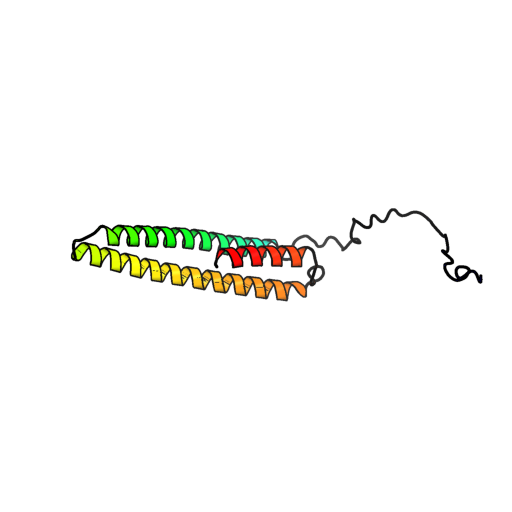0.032 -21.150 1.00 85.88 115 LYS A O 1
ATOM 913 N N . LEU A 1 116 ? 19.092 -1.641 -22.091 1.00 81.50 116 LEU A N 1
ATOM 914 C CA . LEU A 1 116 ? 18.846 -1.246 -23.480 1.00 81.50 116 LEU A CA 1
ATOM 915 C C . LEU A 1 116 ? 17.334 -1.139 -23.745 1.00 81.50 116 LEU A C 1
ATOM 917 O O . LEU A 1 116 ? 16.576 -2.047 -23.418 1.00 81.50 116 LEU A O 1
ATOM 921 N N . GLY A 1 117 ? 16.892 -0.013 -24.311 1.00 81.38 117 GLY A N 1
ATOM 922 C CA . GLY A 1 117 ? 15.476 0.244 -24.615 1.00 81.38 117 GLY A CA 1
ATOM 923 C C . GLY A 1 117 ? 14.607 0.694 -23.429 1.00 81.38 117 GLY A C 1
ATOM 924 O O . GLY A 1 117 ? 13.490 1.151 -23.648 1.00 81.38 117 GLY A O 1
ATOM 925 N N . CYS A 1 118 ? 15.123 0.651 -22.196 1.00 86.19 118 CYS A N 1
ATOM 926 C CA . CYS A 1 118 ? 14.405 1.037 -20.973 1.00 86.19 118 CYS A CA 1
ATOM 927 C C . CYS A 1 118 ? 14.836 2.397 -20.399 1.00 86.19 118 CYS A C 1
ATOM 929 O O . CYS A 1 118 ? 14.441 2.741 -19.286 1.00 86.19 118 CYS A O 1
ATOM 931 N N . GLY A 1 119 ? 15.648 3.169 -21.128 1.00 87.31 119 GLY A N 1
ATOM 932 C CA . GLY A 1 119 ? 16.174 4.459 -20.674 1.00 87.31 119 GLY A CA 1
ATOM 933 C C . GLY A 1 119 ? 15.094 5.469 -20.266 1.00 87.31 119 GLY A C 1
ATOM 934 O O . GLY A 1 119 ? 13.909 5.308 -20.573 1.00 87.31 119 GLY A O 1
ATOM 935 N N . LYS A 1 120 ? 15.514 6.539 -19.579 1.00 90.38 120 LYS A N 1
ATOM 936 C CA . LYS A 1 120 ? 14.621 7.623 -19.133 1.00 90.38 120 LYS A CA 1
ATOM 937 C C . LYS A 1 120 ? 13.778 8.148 -20.304 1.00 90.38 120 LYS A C 1
ATOM 939 O O . LYS A 1 120 ? 14.326 8.502 -21.343 1.00 90.38 120 LYS A O 1
ATOM 944 N N . GLY A 1 121 ? 12.460 8.213 -20.127 1.00 86.31 121 GLY A N 1
ATOM 945 C CA . GLY A 1 121 ? 11.516 8.676 -21.151 1.00 86.31 121 GLY A CA 1
ATOM 946 C C . GLY A 1 121 ? 11.076 7.614 -22.167 1.00 86.31 121 GLY A C 1
ATOM 947 O O . GLY A 1 121 ? 10.190 7.889 -22.978 1.00 86.31 121 GLY A O 1
ATOM 948 N N . SER A 1 122 ? 11.624 6.394 -22.111 1.00 89.25 122 SER A N 1
ATOM 949 C CA . SER A 1 122 ? 11.129 5.264 -22.909 1.00 89.25 122 SER A CA 1
ATOM 950 C C . SER A 1 122 ? 9.666 4.936 -22.583 1.00 89.25 122 SER A C 1
ATOM 952 O O . SER A 1 122 ? 9.135 5.315 -21.537 1.00 89.25 122 SER A O 1
ATOM 954 N N . GLY A 1 123 ? 8.983 4.215 -23.480 1.00 88.06 123 GLY A N 1
ATOM 955 C CA . GLY A 1 123 ? 7.627 3.718 -23.209 1.00 88.06 123 GLY A CA 1
ATOM 956 C C . GLY A 1 123 ? 7.570 2.894 -21.919 1.00 88.06 123 GLY A C 1
ATOM 957 O O . GLY A 1 123 ? 6.724 3.146 -21.068 1.00 88.06 123 GLY A O 1
ATOM 958 N N . VAL A 1 124 ? 8.541 1.995 -21.729 1.00 89.25 124 VAL A N 1
ATOM 959 C CA . VAL A 1 124 ? 8.653 1.162 -20.525 1.00 89.25 124 VAL A CA 1
ATOM 960 C C . VAL A 1 124 ? 8.916 1.994 -19.271 1.00 89.25 124 VAL A C 1
ATOM 962 O O . VAL A 1 124 ? 8.239 1.785 -18.267 1.00 89.25 124 VAL A O 1
ATOM 965 N N . ASP A 1 125 ? 9.831 2.965 -19.319 1.00 89.69 125 ASP A N 1
ATOM 966 C CA . ASP A 1 125 ? 10.092 3.864 -18.186 1.00 89.69 125 AS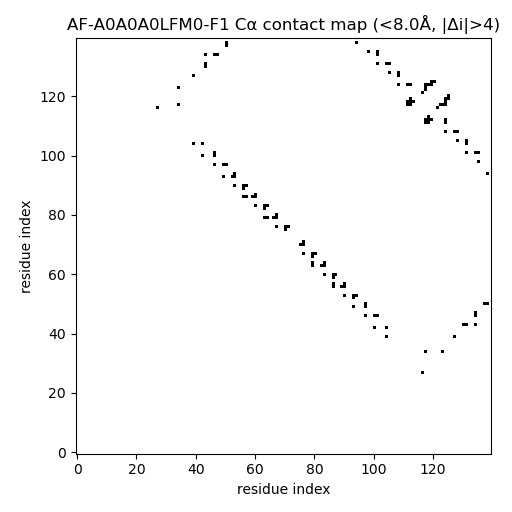P A CA 1
ATOM 967 C C . ASP A 1 125 ? 8.847 4.670 -17.792 1.00 89.69 125 ASP A C 1
ATOM 969 O O . ASP A 1 125 ? 8.504 4.737 -16.610 1.00 89.69 125 ASP A O 1
ATOM 973 N N . ARG A 1 126 ? 8.122 5.226 -18.773 1.00 92.81 126 ARG A N 1
ATOM 974 C CA . ARG A 1 126 ? 6.888 5.988 -18.530 1.00 92.81 126 ARG A CA 1
ATOM 975 C C . ARG A 1 126 ? 5.793 5.120 -17.921 1.00 92.81 126 ARG A C 1
ATOM 977 O O . ARG A 1 126 ? 5.219 5.516 -16.912 1.00 92.81 126 ARG A O 1
ATOM 984 N N . SER A 1 127 ? 5.533 3.940 -18.486 1.00 93.00 127 SER A N 1
ATOM 985 C CA . SER A 1 127 ? 4.513 3.018 -17.970 1.00 93.00 127 SER A CA 1
ATOM 986 C C . SER A 1 127 ? 4.820 2.559 -16.547 1.00 93.00 127 SER A C 1
ATOM 988 O O . SER A 1 127 ? 3.934 2.582 -15.692 1.00 93.00 127 SER A O 1
ATOM 990 N N . ARG A 1 128 ? 6.076 2.188 -16.264 1.00 93.69 128 ARG A N 1
ATOM 991 C CA . ARG A 1 128 ? 6.490 1.775 -14.917 1.00 93.69 128 ARG A CA 1
ATOM 992 C C . ARG A 1 128 ? 6.374 2.921 -13.923 1.00 93.69 128 ARG A C 1
ATOM 994 O O . ARG A 1 128 ? 5.761 2.745 -12.880 1.00 93.69 128 ARG A O 1
ATOM 1001 N N . THR A 1 129 ? 6.880 4.103 -14.280 1.00 93.56 129 THR A N 1
ATOM 1002 C CA . THR A 1 129 ? 6.794 5.298 -13.429 1.00 93.56 129 THR A CA 1
ATOM 1003 C C . THR A 1 129 ? 5.338 5.659 -13.132 1.00 93.56 129 THR A C 1
ATOM 1005 O O . THR A 1 129 ? 4.985 5.850 -11.976 1.00 93.56 129 THR A O 1
ATOM 1008 N N . ALA A 1 130 ? 4.470 5.698 -14.148 1.00 94.44 130 ALA A N 1
ATOM 1009 C CA . ALA A 1 130 ? 3.054 6.016 -13.970 1.00 94.44 130 ALA A CA 1
ATOM 1010 C C . ALA A 1 130 ? 2.338 5.002 -13.065 1.00 94.44 130 ALA A C 1
ATOM 1012 O O . ALA A 1 130 ? 1.584 5.394 -12.179 1.00 94.44 130 ALA A O 1
ATOM 1013 N N . THR A 1 131 ? 2.610 3.708 -13.248 1.00 94.75 131 THR A N 1
ATOM 1014 C CA . THR A 1 131 ? 2.006 2.648 -12.427 1.00 94.75 131 THR A CA 1
ATOM 1015 C C . THR A 1 131 ? 2.516 2.698 -10.987 1.00 94.75 131 THR A C 1
ATOM 1017 O O . THR A 1 131 ? 1.729 2.572 -10.055 1.00 94.75 131 THR A O 1
ATOM 1020 N N . THR A 1 132 ? 3.817 2.928 -10.779 1.00 93.94 132 THR A N 1
ATOM 1021 C CA . THR A 1 132 ? 4.379 3.079 -9.430 1.00 93.94 132 THR A CA 1
ATOM 1022 C C . THR A 1 132 ? 3.815 4.307 -8.719 1.00 93.94 132 THR A C 1
ATOM 1024 O O . THR A 1 132 ? 3.442 4.206 -7.555 1.00 93.94 132 THR A O 1
ATOM 1027 N N . LEU A 1 133 ? 3.654 5.433 -9.423 1.00 93.75 133 LEU A N 1
ATOM 1028 C CA . LEU A 1 133 ? 2.976 6.612 -8.881 1.00 93.75 133 LEU A CA 1
ATOM 1029 C C . LEU A 1 133 ? 1.525 6.305 -8.505 1.00 93.75 133 LEU A C 1
ATOM 1031 O O . LEU A 1 133 ? 1.096 6.683 -7.422 1.00 93.75 133 LEU A O 1
ATOM 1035 N N . TYR A 1 134 ? 0.786 5.594 -9.360 1.00 93.81 134 TYR A N 1
ATOM 1036 C CA . TYR A 1 134 ? -0.592 5.198 -9.073 1.00 93.81 134 TYR A CA 1
ATOM 1037 C C . TYR A 1 134 ? -0.701 4.412 -7.759 1.00 93.81 134 TYR A C 1
ATOM 1039 O O . TYR A 1 134 ? -1.449 4.815 -6.868 1.00 93.81 134 TYR A O 1
ATOM 1047 N N . VAL A 1 135 ? 0.094 3.349 -7.587 1.00 92.69 135 VAL A N 1
ATOM 1048 C CA . VAL A 1 135 ? 0.043 2.555 -6.346 1.00 92.69 135 VAL A CA 1
ATOM 1049 C C . VAL A 1 135 ? 0.581 3.308 -5.128 1.00 92.69 135 VAL A C 1
ATOM 1051 O O . VAL A 1 135 ? 0.144 3.039 -4.011 1.00 92.69 135 VAL A O 1
ATOM 1054 N N . ALA A 1 136 ? 1.498 4.261 -5.322 1.00 91.81 136 ALA A N 1
ATOM 1055 C CA . ALA A 1 136 ? 1.988 5.126 -4.253 1.00 91.81 136 ALA A CA 1
ATOM 1056 C C . ALA A 1 136 ? 0.901 6.096 -3.767 1.00 91.81 136 ALA A C 1
ATOM 1058 O O . ALA A 1 136 ? 0.706 6.232 -2.563 1.00 91.81 136 ALA A O 1
ATOM 1059 N N . PHE A 1 137 ? 0.166 6.732 -4.685 1.00 90.38 137 PHE A N 1
ATOM 1060 C CA . PHE A 1 137 ? -0.936 7.636 -4.342 1.00 90.38 137 PHE A CA 1
ATOM 1061 C C . PHE A 1 137 ? -2.136 6.915 -3.734 1.00 90.38 137 PHE A C 1
ATOM 1063 O O . PHE A 1 137 ? -2.886 7.519 -2.986 1.00 90.38 137 PHE A O 1
ATOM 1070 N N . GLN A 1 138 ? -2.320 5.623 -3.997 1.00 85.75 138 GLN A N 1
ATOM 1071 C CA . GLN A 1 138 ? -3.396 4.865 -3.360 1.00 85.75 138 GLN A CA 1
ATOM 1072 C C . GLN A 1 138 ? -3.185 4.672 -1.841 1.00 85.75 138 GLN A C 1
ATOM 1074 O O . GLN A 1 138 ? -4.134 4.349 -1.131 1.00 85.75 138 GLN A O 1
ATOM 1079 N N . LEU A 1 139 ? -1.963 4.863 -1.329 1.00 73.94 139 LEU A N 1
ATOM 1080 C CA . LEU A 1 139 ? -1.628 4.710 0.095 1.00 73.94 139 LEU A CA 1
ATOM 1081 C C . LEU A 1 139 ? -1.745 5.993 0.932 1.00 73.94 139 LEU A C 1
ATOM 1083 O O . LEU A 1 139 ? -1.748 5.880 2.160 1.00 73.94 139 LEU A O 1
ATOM 1087 N N . PHE A 1 140 ? -1.777 7.176 0.308 1.00 60.81 140 PHE A N 1
ATOM 1088 C CA . PHE A 1 140 ? -1.698 8.486 0.974 1.00 60.81 140 PHE A CA 1
ATOM 1089 C C . PHE A 1 140 ? -2.849 9.398 0.556 1.00 60.81 140 PHE A C 1
ATOM 1091 O O . PHE A 1 140 ? -3.405 10.063 1.458 1.00 60.81 140 PHE A O 1
#

Mean predicted aligned error: 12.79 Å

Radius of gyration: 28.29 Å; Cα contacts (8 Å, |Δi|>4): 72; chains: 1; bounding box: 43×60×85 Å

Solvent-accessible surface area (backbone atoms only — not comparable to full-atom values): 8518 Å² total; per-residue (Å²): 141,78,89,90,79,87,78,88,79,86,75,80,87,74,84,78,92,74,93,72,54,82,85,60,68,76,86,67,81,89,72,73,87,69,86,56,52,69,65,48,52,53,52,50,52,52,45,51,54,49,48,56,52,41,54,53,45,51,50,53,40,50,52,47,53,54,51,49,73,76,50,84,51,68,72,57,41,54,53,44,50,57,50,43,54,53,42,52,54,49,41,53,53,49,54,52,52,45,51,54,50,50,55,49,50,54,52,49,54,60,58,43,31,76,41,89,82,23,32,88,82,24,72,59,36,47,53,51,52,53,51,52,48,51,62,53,59,73,77,110

Sequence (140 aa):
MNDLLSDSFEIRRGQPSGGRDIELGANAPTSAGDQGMGDFFKKVQEIEKQNEKLDRLLRKLQDSHEESKAVTKAPAMKAIKQRMEKDVDEVGKVARYVKTKVEELDRENLSNRQKLGCGKGSGVDRSRTATTLYVAFQLF

Secondary structure (DSSP, 8-state):
------S--------------TTS-----S-GGGSSHHHHHHHHHHHHHHHHHHHHHHHHHHHHHHHHHH---HHHHHHHHHHHHHHHHHHHHHHHHHHHHHHHHHHHHHHHTTSTT--TTSHHHHHHHHHHHHHHHTT-

Foldseek 3Di:
DDDPPPDDDPPPPDDDDDPPPPVPDPDDDPPVPCLPVVVLVVLLVVLVVLLVVLVVLVVVLVVLVVVLVVDPDPVSNVVSVVVNVVSVVVSVVSLVVSVVSLVVLVVVLVVSLVDPQSNPPHPNSVVSVVSSVVSVVSSD

pLDDT: mean 80.85, std 18.56, range [38.34, 95.5]

InterPro domains:
  IPR006011 Syntaxin, N-terminal domain [PF00804] (34-133)
  IPR006011 Syntaxin, N-terminal domain [SM00503] (32-139)
  IPR010989 SNARE [SSF47661] (36-132)